Protein AF-A0A3D5ITQ8-F1 (afdb_monomer_lite)

Radius of gyration: 12.28 Å; chains: 1; bounding box: 26×22×28 Å

pLDDT: mean 93.55, std 6.15, range [59.75, 98.12]

Structure (mmCIF, N/CA/C/O backbone):
data_AF-A0A3D5ITQ8-F1
#
_entry.id   AF-A0A3D5ITQ8-F1
#
loop_
_atom_site.group_PDB
_atom_site.id
_atom_site.type_symbol
_atom_site.label_atom_id
_atom_site.label_alt_id
_atom_site.label_comp_id
_atom_site.label_asym_id
_atom_site.label_entity_id
_atom_site.label_seq_id
_atom_site.pdbx_PDB_ins_code
_atom_site.Cartn_x
_atom_site.Cartn_y
_atom_site.Cartn_z
_atom_site.occupancy
_atom_site.B_iso_or_equiv
_atom_site.auth_seq_id
_atom_site.auth_comp_id
_atom_site.auth_asym_id
_atom_site.auth_atom_id
_atom_site.pdbx_PDB_model_num
ATOM 1 N N . MET A 1 1 ? -1.131 -13.987 -5.451 1.00 59.75 1 MET A N 1
ATOM 2 C CA . MET A 1 1 ? 0.047 -13.408 -4.771 1.00 59.75 1 MET A CA 1
ATOM 3 C C . MET A 1 1 ? -0.290 -12.394 -3.662 1.00 59.75 1 MET A C 1
ATOM 5 O O . MET A 1 1 ? 0.617 -11.708 -3.233 1.00 59.75 1 MET A O 1
ATOM 9 N N . GLN A 1 2 ? -1.513 -12.297 -3.102 1.00 78.81 2 GLN A N 1
ATOM 10 C CA . GLN A 1 2 ? -1.790 -11.282 -2.056 1.00 78.81 2 GLN A CA 1
ATOM 11 C C . GLN A 1 2 ? -2.786 -11.754 -0.982 1.00 78.81 2 GLN A C 1
ATOM 13 O O . GLN A 1 2 ? -3.900 -11.250 -0.875 1.00 78.81 2 GLN A O 1
ATOM 18 N N . LYS A 1 3 ? -2.379 -12.715 -0.138 1.00 90.50 3 LYS A N 1
ATOM 19 C CA . LYS A 1 3 ? -3.209 -13.215 0.982 1.00 90.50 3 LYS A CA 1
ATOM 20 C C . LYS A 1 3 ? -3.659 -12.094 1.930 1.00 90.50 3 LYS A C 1
ATOM 22 O O . LYS A 1 3 ? -4.771 -12.129 2.437 1.00 90.50 3 LYS A O 1
ATOM 27 N N . LEU A 1 4 ? -2.831 -11.062 2.106 1.00 91.69 4 LEU A N 1
ATOM 28 C CA . LEU A 1 4 ? -3.159 -9.901 2.937 1.00 91.69 4 LEU A CA 1
ATOM 29 C C . LEU A 1 4 ? -4.381 -9.116 2.432 1.00 91.69 4 LEU A C 1
ATOM 31 O O . LEU A 1 4 ? -5.090 -8.536 3.246 1.00 91.69 4 LEU A O 1
ATOM 35 N N . LYS A 1 5 ? -4.703 -9.141 1.129 1.00 92.06 5 LYS A N 1
ATOM 36 C CA . LYS A 1 5 ? -5.928 -8.498 0.618 1.00 92.06 5 LYS A CA 1
ATOM 37 C C . LYS A 1 5 ? -7.213 -9.173 1.113 1.00 92.06 5 LYS A C 1
ATOM 39 O O . LYS A 1 5 ? -8.253 -8.522 1.140 1.00 92.06 5 LYS A O 1
ATOM 44 N N . GLN A 1 6 ? -7.138 -10.440 1.523 1.00 94.94 6 GLN A N 1
ATOM 45 C CA . GLN A 1 6 ? -8.280 -11.211 2.025 1.00 94.94 6 GLN A CA 1
ATOM 46 C C . GLN A 1 6 ? -8.579 -10.941 3.505 1.00 94.94 6 GLN A C 1
ATOM 48 O O . GLN A 1 6 ? -9.647 -11.307 3.980 1.00 94.94 6 GLN A O 1
ATOM 53 N N . VAL A 1 7 ? -7.655 -10.310 4.237 1.00 95.69 7 VAL A N 1
ATOM 54 C CA . VAL A 1 7 ? -7.870 -9.943 5.642 1.00 95.69 7 VAL A CA 1
ATOM 55 C C . VAL A 1 7 ? -8.933 -8.852 5.718 1.00 95.69 7 VAL A C 1
ATOM 57 O O . VAL A 1 7 ? -8.926 -7.931 4.902 1.00 95.69 7 VAL A O 1
ATOM 60 N N . GLU A 1 8 ? -9.840 -8.941 6.685 1.00 97.94 8 GLU A N 1
ATOM 61 C CA . GLU A 1 8 ? -10.921 -7.970 6.857 1.00 97.94 8 GLU A CA 1
ATOM 62 C C . GLU A 1 8 ? -10.398 -6.549 7.090 1.00 97.94 8 GLU A C 1
ATOM 64 O O . GLU A 1 8 ? -9.416 -6.327 7.798 1.00 97.94 8 GLU A O 1
ATOM 69 N N . ASP A 1 9 ? -11.093 -5.571 6.515 1.00 98.12 9 ASP A N 1
ATOM 70 C CA . ASP A 1 9 ? -10.685 -4.163 6.505 1.00 98.12 9 ASP A CA 1
ATOM 71 C C . ASP A 1 9 ? -10.532 -3.551 7.902 1.00 98.12 9 ASP A C 1
ATOM 73 O O . ASP A 1 9 ? -9.681 -2.681 8.098 1.00 98.12 9 ASP A O 1
ATOM 77 N N . GLY A 1 10 ? -11.326 -4.021 8.868 1.00 97.75 10 GLY A N 1
ATOM 78 C CA . GLY A 1 10 ? -11.317 -3.552 10.254 1.00 97.75 10 GLY A CA 1
ATOM 79 C C . GLY A 1 10 ? -10.154 -4.072 11.100 1.00 97.75 10 GLY A C 1
ATOM 80 O O . GLY A 1 10 ? -9.952 -3.573 12.206 1.00 97.75 10 GLY A O 1
ATOM 81 N N . VAL A 1 11 ? -9.374 -5.043 10.608 1.00 97.44 11 VAL A N 1
ATOM 82 C CA . VAL A 1 11 ? -8.217 -5.568 11.344 1.00 97.44 11 VAL A CA 1
ATOM 83 C C . VAL A 1 11 ? -7.179 -4.464 11.524 1.00 97.44 11 VAL A C 1
ATOM 85 O O . VAL A 1 11 ? -6.750 -3.831 10.558 1.00 97.44 11 VAL A O 1
ATOM 88 N N . LEU A 1 12 ? -6.772 -4.242 12.772 1.00 95.94 12 LEU A N 1
ATOM 89 C CA . LEU A 1 12 ? -5.736 -3.283 13.141 1.00 95.94 12 LEU A CA 1
ATOM 90 C C . LEU A 1 12 ? -4.352 -3.933 13.057 1.00 95.94 12 LEU A C 1
ATOM 92 O O . LEU A 1 12 ? -4.135 -5.032 13.564 1.00 95.94 12 LEU A O 1
ATOM 96 N N . LEU A 1 13 ?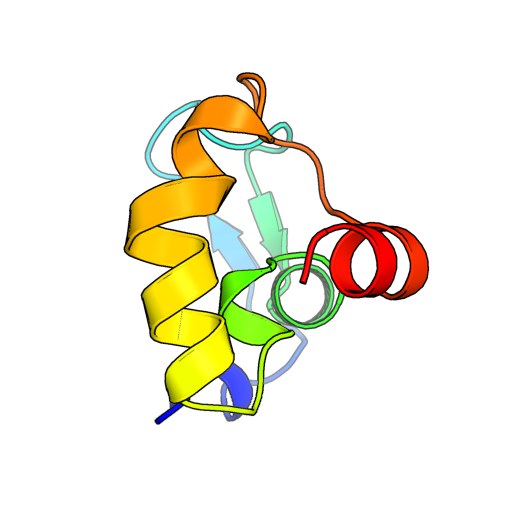 -3.407 -3.222 12.446 1.00 91.94 13 LEU A N 1
ATOM 97 C CA . LEU A 1 13 ? -1.989 -3.553 12.438 1.00 91.94 13 LEU A CA 1
ATOM 98 C C . LEU A 1 13 ? -1.228 -2.541 13.283 1.00 91.94 13 LEU A C 1
ATOM 100 O O . LEU A 1 13 ? -1.337 -1.331 13.064 1.00 91.94 13 LEU A O 1
ATOM 104 N N . HIS A 1 14 ? -0.413 -3.057 14.197 1.00 90.06 14 HIS A N 1
ATOM 105 C CA . HIS A 1 14 ? 0.543 -2.279 14.971 1.00 90.06 14 HIS A CA 1
ATOM 106 C C . HIS A 1 14 ? 1.925 -2.412 14.338 1.00 90.06 14 HIS A C 1
ATOM 108 O O . HIS A 1 14 ? 2.443 -3.518 14.166 1.00 90.06 14 HIS A O 1
ATOM 114 N N . CYS A 1 15 ? 2.511 -1.282 13.961 1.00 79.88 15 CYS A N 1
ATOM 115 C CA . CYS A 1 15 ? 3.848 -1.236 13.396 1.00 79.88 15 CYS A CA 1
ATOM 116 C C . CYS A 1 15 ? 4.853 -1.613 14.491 1.00 79.88 15 CYS A C 1
ATOM 118 O O . CYS A 1 15 ? 4.876 -0.986 15.546 1.00 79.88 15 CYS A O 1
ATOM 120 N N . GLY A 1 16 ? 5.685 -2.627 14.249 1.00 76.75 16 GLY A N 1
ATOM 121 C CA . GLY A 1 16 ? 6.727 -3.007 15.208 1.00 76.75 16 GLY A CA 1
ATOM 122 C C . GLY A 1 16 ? 7.891 -2.011 15.272 1.00 76.75 16 GLY A C 1
ATOM 123 O O . GLY A 1 16 ? 8.627 -2.001 16.251 1.00 76.75 16 GLY A O 1
ATOM 124 N N . HIS A 1 17 ? 8.083 -1.216 14.213 1.00 82.06 17 HIS A N 1
ATOM 125 C CA . HIS A 1 17 ? 9.196 -0.284 14.005 1.00 82.06 17 HIS A CA 1
ATOM 126 C C . HIS A 1 17 ? 8.662 1.051 13.445 1.00 82.06 17 HIS A C 1
ATOM 128 O O . HIS A 1 17 ? 7.594 1.081 12.826 1.00 82.06 17 HIS A O 1
ATOM 134 N N . ASP A 1 18 ? 9.462 2.119 13.532 1.00 83.38 18 ASP A N 1
ATOM 135 C CA . ASP A 1 18 ? 9.123 3.481 13.070 1.00 83.38 18 ASP A CA 1
ATOM 136 C C . ASP A 1 18 ? 9.226 3.673 11.540 1.00 8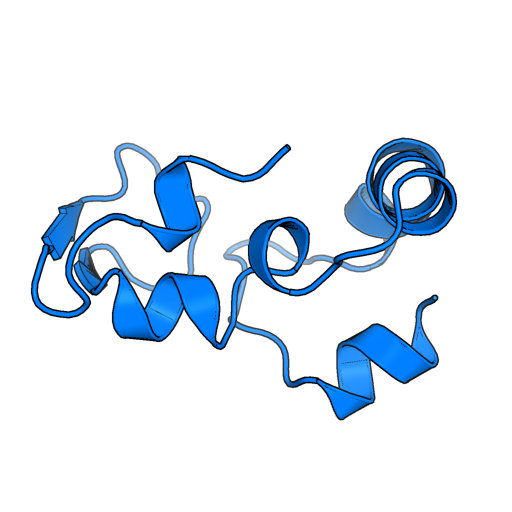3.38 18 ASP A C 1
ATOM 138 O O . ASP A 1 18 ? 9.507 4.760 11.033 1.00 83.38 18 ASP A O 1
ATOM 142 N N . TYR A 1 19 ? 9.014 2.604 10.766 1.00 84.50 19 TYR A N 1
ATOM 143 C CA . TYR A 1 19 ? 9.089 2.665 9.306 1.00 84.50 19 TYR A CA 1
ATOM 144 C C . TYR A 1 19 ? 7.934 3.450 8.687 1.00 84.50 19 TYR A C 1
ATOM 146 O O . TYR A 1 19 ? 8.126 4.075 7.647 1.00 84.50 19 TYR A O 1
ATOM 154 N N . GLY A 1 20 ? 6.745 3.399 9.289 1.00 86.75 20 GLY A N 1
ATOM 155 C CA . GLY A 1 20 ? 5.548 4.088 8.814 1.00 86.75 20 GLY A CA 1
ATOM 156 C C . GLY A 1 20 ? 5.275 5.371 9.591 1.00 86.75 20 GLY A C 1
ATOM 157 O O . GLY A 1 20 ? 5.615 5.487 10.763 1.00 86.75 20 GLY A O 1
ATOM 158 N N . SER A 1 21 ? 4.597 6.326 8.960 1.00 90.56 21 SER A N 1
ATOM 159 C CA . SER A 1 21 ? 4.232 7.602 9.592 1.00 90.56 21 SER A CA 1
ATOM 160 C C . SER A 1 21 ? 3.167 7.502 10.687 1.00 90.56 21 SER A C 1
ATOM 162 O O . SER A 1 21 ? 2.888 8.485 11.374 1.00 90.56 21 SER A O 1
ATOM 164 N N . LYS A 1 22 ? 2.561 6.323 10.855 1.00 91.12 22 LYS A N 1
ATOM 165 C CA . LYS A 1 22 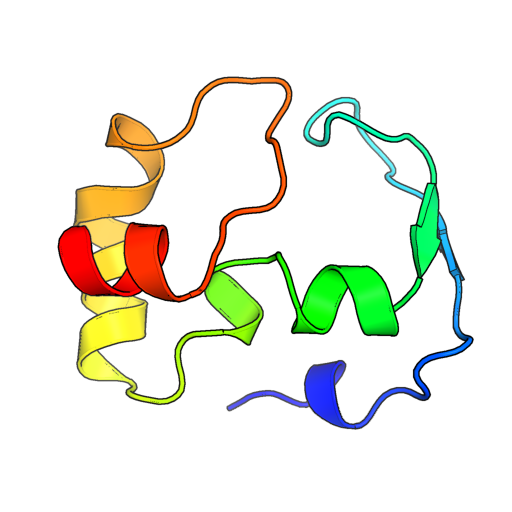? 1.586 6.010 11.899 1.00 91.12 22 LYS A CA 1
ATOM 166 C C . LYS A 1 22 ? 1.979 4.714 12.596 1.00 91.12 22 LYS A C 1
ATOM 168 O O . LYS A 1 22 ? 2.341 3.742 11.941 1.00 91.12 22 LYS A O 1
ATOM 173 N N . ILE A 1 23 ? 1.817 4.691 13.917 1.00 89.69 23 ILE A N 1
ATOM 174 C CA . ILE A 1 23 ? 2.095 3.519 14.764 1.00 89.69 23 ILE A CA 1
ATOM 175 C C . ILE A 1 23 ? 1.035 2.423 14.566 1.00 89.69 23 ILE A C 1
ATOM 177 O O . ILE A 1 23 ? 1.319 1.240 14.715 1.00 89.69 23 ILE A O 1
ATOM 181 N N . THR A 1 24 ? -0.203 2.804 14.238 1.00 93.06 24 THR A N 1
ATOM 182 C CA . THR A 1 24 ? -1.314 1.869 14.006 1.00 93.06 24 THR A CA 1
ATOM 183 C C . THR A 1 24 ? -2.050 2.234 12.722 1.00 93.06 24 THR A C 1
ATOM 185 O O . THR A 1 24 ? -2.286 3.414 12.449 1.00 93.06 24 THR A O 1
ATOM 188 N N . THR A 1 25 ? -2.424 1.220 11.943 1.00 94.75 25 THR A N 1
ATOM 189 C CA . THR A 1 25 ? -3.255 1.361 10.737 1.00 94.75 25 THR A CA 1
ATOM 190 C C . THR A 1 25 ? -4.284 0.241 10.664 1.00 94.75 25 THR A C 1
ATOM 192 O O . THR A 1 25 ? -4.106 -0.795 11.294 1.00 94.75 25 THR A O 1
ATOM 195 N N . THR A 1 26 ? -5.358 0.425 9.902 1.00 97.06 26 THR A N 1
ATOM 196 C CA . THR A 1 26 ? -6.271 -0.673 9.555 1.00 97.06 26 THR A CA 1
ATOM 197 C C . THR A 1 26 ? -5.817 -1.377 8.277 1.00 97.06 26 THR A C 1
ATOM 199 O O . THR A 1 26 ? -5.106 -0.796 7.450 1.00 97.06 26 THR A O 1
ATOM 202 N N . MET A 1 27 ? -6.275 -2.609 8.057 1.00 97.00 27 MET A N 1
ATOM 203 C CA . MET A 1 27 ? -6.081 -3.293 6.778 1.00 97.00 27 MET A CA 1
ATOM 204 C C . MET A 1 27 ? -6.685 -2.507 5.613 1.00 97.00 27 MET A C 1
ATOM 206 O O . MET A 1 27 ? -6.083 -2.488 4.543 1.00 97.00 27 MET A O 1
ATOM 210 N N . ALA A 1 28 ? -7.804 -1.801 5.819 1.00 97.69 28 ALA A N 1
ATOM 211 C CA . ALA A 1 28 ? -8.366 -0.902 4.807 1.00 97.69 28 ALA A CA 1
ATOM 212 C C . ALA A 1 28 ? -7.341 0.157 4.360 1.00 97.69 28 ALA A C 1
ATOM 214 O O . ALA A 1 28 ? -7.098 0.337 3.169 1.00 97.69 28 ALA A O 1
ATOM 215 N N . GLN A 1 29 ? -6.680 0.807 5.326 1.00 96.88 29 GLN A N 1
ATOM 216 C CA . GLN A 1 29 ? -5.657 1.825 5.068 1.00 96.88 29 GLN A CA 1
ATOM 217 C C . GLN A 1 29 ? -4.409 1.239 4.399 1.00 96.88 29 GLN A C 1
ATOM 219 O O . GLN A 1 29 ? -3.804 1.891 3.550 1.00 96.88 29 GLN A O 1
ATOM 224 N N . GLN A 1 30 ? -4.022 0.011 4.762 1.00 95.50 30 GLN A N 1
ATOM 225 C CA . GLN A 1 30 ? -2.926 -0.692 4.096 1.00 95.50 30 GLN A CA 1
ATOM 226 C C . GLN A 1 30 ? -3.282 -1.006 2.637 1.00 95.50 30 GLN A C 1
ATOM 228 O O . GLN A 1 30 ? -2.503 -0.687 1.746 1.00 95.50 30 GLN A O 1
ATOM 233 N N . LYS A 1 31 ? -4.470 -1.552 2.359 1.00 96.38 31 LYS A N 1
ATOM 234 C CA . LYS A 1 31 ? -4.912 -1.859 0.987 1.00 96.38 31 LYS A CA 1
ATOM 235 C C . LYS A 1 31 ? -4.993 -0.613 0.100 1.00 96.38 31 LYS A C 1
ATOM 237 O O . LYS A 1 31 ? -4.719 -0.711 -1.088 1.00 96.38 31 LYS A O 1
ATOM 242 N N . SER A 1 32 ? -5.341 0.543 0.670 1.00 96.81 32 SER A N 1
ATOM 243 C CA . SER A 1 32 ? -5.503 1.791 -0.083 1.00 96.81 32 SER A CA 1
ATOM 244 C C . SER A 1 32 ? -4.239 2.649 -0.195 1.00 96.81 32 SER A C 1
ATOM 246 O O . SER A 1 32 ? -4.290 3.679 -0.860 1.00 96.81 32 SER A O 1
ATOM 248 N N . GLY A 1 33 ? -3.154 2.317 0.514 1.00 96.12 33 GLY A N 1
ATOM 249 C CA . GLY A 1 33 ? -1.986 3.203 0.612 1.00 96.12 33 GLY A CA 1
ATOM 250 C C . GLY A 1 33 ? -0.623 2.519 0.677 1.00 96.12 33 GLY A C 1
ATOM 251 O O . GLY A 1 33 ? 0.395 3.213 0.622 1.00 96.12 33 GLY A O 1
ATOM 252 N N . ASN A 1 34 ? -0.573 1.192 0.806 1.00 95.12 34 ASN A N 1
ATOM 253 C CA . ASN A 1 34 ? 0.659 0.415 0.740 1.00 95.12 34 ASN A CA 1
ATOM 254 C C . ASN A 1 34 ? 0.919 -0.006 -0.718 1.00 95.12 34 ASN A C 1
ATOM 256 O O . ASN A 1 34 ? 0.178 -0.849 -1.227 1.00 95.12 34 ASN A O 1
ATOM 260 N N . PRO A 1 35 ? 1.987 0.494 -1.371 1.00 96.12 35 PRO A N 1
ATOM 261 C CA . PRO A 1 35 ? 2.296 0.168 -2.763 1.00 96.12 35 PRO A CA 1
ATOM 262 C C . PRO A 1 35 ? 2.319 -1.340 -3.047 1.00 96.12 35 PRO A C 1
ATOM 264 O O . PRO A 1 35 ? 1.770 -1.795 -4.044 1.00 96.12 35 PRO A O 1
ATOM 267 N N . PHE A 1 36 ? 2.864 -2.148 -2.131 1.00 95.38 36 PHE A N 1
ATOM 268 C CA . PHE A 1 36 ? 2.958 -3.604 -2.300 1.00 95.38 36 PHE A CA 1
ATOM 269 C C . PHE A 1 36 ? 1.597 -4.313 -2.317 1.00 95.38 36 PHE A C 1
ATOM 271 O O . PHE A 1 36 ? 1.488 -5.431 -2.820 1.00 95.38 36 PHE A O 1
ATOM 278 N N . LEU A 1 37 ? 0.567 -3.680 -1.752 1.00 96.06 37 LEU A N 1
ATOM 279 C CA . LEU A 1 37 ? -0.815 -4.154 -1.791 1.00 96.06 37 LEU A CA 1
ATOM 280 C C . LEU A 1 37 ? -1.641 -3.452 -2.872 1.00 96.06 37 LEU A C 1
ATOM 282 O O . LEU A 1 37 ? -2.781 -3.835 -3.082 1.00 96.06 37 LEU A O 1
ATOM 286 N N . MET A 1 38 ? -1.102 -2.450 -3.559 1.00 96.69 38 MET A N 1
ATOM 287 C CA . MET A 1 38 ? -1.794 -1.741 -4.640 1.00 96.69 38 MET A CA 1
ATOM 288 C C . MET A 1 38 ? -1.365 -2.237 -6.027 1.00 96.69 38 MET A C 1
ATOM 290 O O . MET A 1 38 ? -2.105 -2.068 -6.986 1.00 96.69 38 MET A O 1
ATOM 294 N N . ILE A 1 39 ? -0.202 -2.887 -6.137 1.00 96.56 39 ILE A N 1
ATOM 2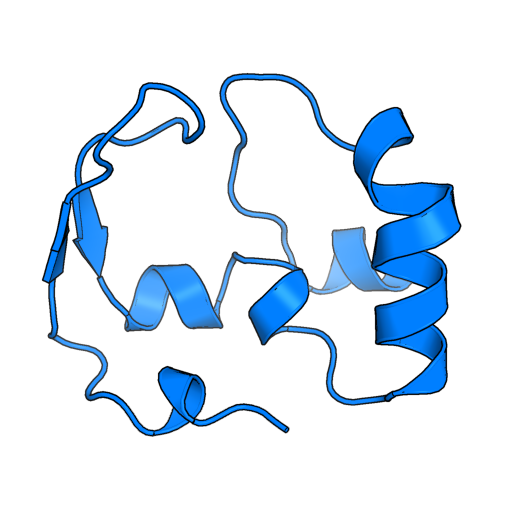95 C CA . ILE A 1 39 ? 0.289 -3.474 -7.390 1.00 96.56 39 ILE A CA 1
ATOM 296 C C . ILE A 1 39 ? -0.306 -4.873 -7.583 1.00 96.56 39 ILE A C 1
ATOM 298 O O . ILE A 1 39 ? -0.119 -5.741 -6.731 1.00 96.56 39 ILE A O 1
ATOM 302 N N . ASP A 1 40 ? -0.996 -5.101 -8.702 1.00 93.50 40 ASP A N 1
ATOM 303 C CA . ASP A 1 40 ? -1.605 -6.398 -9.044 1.00 93.50 40 ASP A CA 1
ATOM 304 C C . ASP A 1 40 ? -0.825 -7.192 -10.108 1.00 93.50 40 ASP A C 1
ATOM 306 O O . ASP A 1 40 ? -0.994 -8.408 -10.215 1.00 93.50 40 ASP A O 1
ATOM 310 N N . ASN A 1 41 ? 0.049 -6.529 -10.871 1.00 94.62 41 ASN A N 1
ATOM 311 C CA . ASN A 1 41 ? 0.899 -7.156 -11.881 1.00 94.62 41 ASN A CA 1
ATOM 312 C C . ASN A 1 41 ? 2.234 -7.624 -11.267 1.00 94.62 41 ASN A C 1
ATOM 314 O O . ASN A 1 41 ? 2.875 -6.893 -10.512 1.00 94.62 41 ASN A O 1
ATOM 318 N N . GLU A 1 42 ? 2.654 -8.852 -11.582 1.00 95.19 42 GLU A N 1
ATOM 319 C CA . GLU A 1 42 ? 3.874 -9.448 -11.021 1.00 95.19 42 GLU A CA 1
ATOM 320 C C . GLU A 1 42 ? 5.155 -8.737 -11.481 1.00 95.19 42 GLU A C 1
ATOM 322 O O . GLU A 1 42 ? 6.015 -8.443 -10.650 1.00 95.19 42 GLU A O 1
ATOM 327 N N . ASP A 1 43 ? 5.261 -8.394 -12.764 1.00 97.06 43 ASP A N 1
ATOM 328 C CA . ASP A 1 43 ? 6.430 -7.703 -13.317 1.00 97.06 43 ASP A CA 1
ATOM 329 C C . ASP A 1 43 ? 6.585 -6.304 -12.707 1.00 97.06 43 ASP A C 1
ATOM 331 O O . ASP A 1 43 ? 7.686 -5.908 -12.312 1.00 97.06 43 ASP A O 1
ATOM 335 N N . ASP A 1 44 ? 5.476 -5.578 -12.540 1.00 97.25 44 ASP A N 1
ATOM 336 C CA . ASP A 1 44 ? 5.475 -4.278 -11.867 1.00 97.25 44 ASP A CA 1
ATOM 337 C C . ASP A 1 44 ? 5.837 -4.398 -10.390 1.00 97.25 44 ASP A C 1
ATOM 339 O O . ASP A 1 44 ? 6.580 -3.565 -9.872 1.00 97.25 44 ASP A O 1
ATOM 343 N N . PHE A 1 45 ? 5.381 -5.451 -9.707 1.00 96.69 45 PHE A N 1
ATOM 344 C CA . PHE A 1 45 ? 5.745 -5.691 -8.313 1.00 96.69 45 PHE A CA 1
ATOM 345 C C . PHE A 1 45 ? 7.255 -5.918 -8.177 1.00 96.69 45 PHE A C 1
ATOM 347 O O . PHE A 1 45 ? 7.907 -5.310 -7.319 1.00 96.69 45 PHE A O 1
ATOM 354 N N . VAL A 1 46 ? 7.819 -6.767 -9.041 1.00 97.00 46 VAL A N 1
ATOM 355 C CA . VAL A 1 46 ? 9.254 -7.079 -9.065 1.00 97.00 46 VAL A CA 1
ATOM 356 C C . VAL A 1 46 ? 10.067 -5.825 -9.385 1.00 97.00 46 VAL A C 1
ATOM 358 O O . VAL A 1 46 ? 11.016 -5.507 -8.661 1.00 97.00 46 VAL A O 1
ATOM 361 N N . ARG A 1 47 ? 9.674 -5.066 -10.414 1.00 98.00 47 ARG A N 1
ATOM 362 C CA . ARG A 1 47 ? 10.334 -3.812 -10.798 1.00 98.00 47 ARG A CA 1
ATOM 363 C C . ARG A 1 47 ? 10.253 -2.767 -9.689 1.00 98.00 47 ARG A C 1
ATOM 365 O O . ARG A 1 47 ? 11.270 -2.155 -9.352 1.00 98.00 47 ARG A O 1
ATOM 372 N N . TYR A 1 48 ? 9.080 -2.608 -9.077 1.00 97.81 48 TYR A N 1
ATOM 373 C CA . TYR A 1 48 ? 8.880 -1.685 -7.970 1.00 97.81 48 TYR A CA 1
ATOM 374 C C . TYR A 1 48 ? 9.804 -2.019 -6.802 1.00 97.81 48 TYR A C 1
ATOM 376 O O . TYR A 1 48 ? 10.549 -1.154 -6.339 1.00 97.81 48 TYR A O 1
ATOM 384 N N . ARG A 1 49 ? 9.827 -3.286 -6.366 1.00 96.56 49 ARG A N 1
ATOM 385 C CA . ARG A 1 49 ? 10.663 -3.716 -5.241 1.00 96.56 49 ARG A CA 1
ATOM 386 C C . ARG A 1 49 ? 12.157 -3.561 -5.524 1.00 96.56 49 ARG A C 1
ATOM 388 O O . ARG A 1 49 ? 12.878 -3.141 -4.620 1.00 96.56 49 ARG A O 1
ATOM 395 N N . ASN A 1 50 ? 12.613 -3.932 -6.719 1.00 97.19 50 ASN A N 1
ATOM 396 C CA . ASN A 1 50 ? 14.043 -4.053 -7.014 1.00 97.19 50 ASN A CA 1
ATOM 397 C C . ASN A 1 50 ? 14.693 -2.749 -7.488 1.00 97.19 50 ASN A C 1
ATOM 399 O O . ASN A 1 50 ? 15.907 -2.607 -7.354 1.00 97.19 50 ASN A O 1
ATOM 403 N N . HIS A 1 51 ? 13.919 -1.817 -8.052 1.00 97.56 51 HIS A N 1
ATOM 404 C CA . HIS A 1 51 ? 14.489 -0.648 -8.727 1.00 97.56 51 HIS A CA 1
ATOM 405 C C . HIS A 1 51 ? 13.881 0.694 -8.308 1.00 97.56 51 HIS A C 1
ATOM 407 O O . HIS A 1 51 ? 14.566 1.707 -8.411 1.00 97.56 51 HIS A O 1
ATOM 413 N N . ILE A 1 52 ? 12.630 0.731 -7.834 1.00 97.62 52 ILE A N 1
ATOM 414 C CA . ILE A 1 52 ? 11.908 1.998 -7.610 1.00 97.62 52 ILE A CA 1
ATOM 415 C C . ILE A 1 52 ? 11.737 2.309 -6.119 1.00 97.62 52 ILE A C 1
ATOM 417 O O . ILE A 1 52 ? 11.907 3.455 -5.704 1.00 97.62 52 ILE A O 1
ATOM 421 N N . HIS A 1 53 ? 11.398 1.315 -5.294 1.00 96.50 53 HIS A N 1
ATOM 422 C CA . HIS A 1 53 ? 10.998 1.511 -3.898 1.00 96.50 53 HIS A CA 1
ATOM 423 C C . HIS A 1 53 ? 12.036 2.300 -3.088 1.00 96.50 53 HIS A C 1
ATOM 425 O O . HIS A 1 53 ? 11.702 3.319 -2.489 1.00 96.50 53 HIS A O 1
ATOM 431 N N . ASP A 1 54 ? 13.300 1.876 -3.118 1.00 94.62 54 ASP A N 1
ATOM 432 C CA . ASP A 1 54 ? 14.341 2.454 -2.259 1.00 94.62 54 ASP A CA 1
ATOM 433 C C . ASP A 1 54 ? 14.703 3.899 -2.650 1.00 94.62 54 ASP A C 1
ATOM 435 O O . ASP A 1 54 ? 15.170 4.661 -1.808 1.00 94.62 54 ASP A O 1
ATOM 439 N N . GLY A 1 55 ? 14.446 4.299 -3.902 1.00 95.38 55 GLY A N 1
ATOM 440 C CA . GLY A 1 55 ? 14.670 5.666 -4.390 1.00 95.38 55 GLY A CA 1
ATOM 441 C C . GLY A 1 55 ? 13.438 6.577 -4.344 1.00 95.38 55 GLY A C 1
ATOM 442 O O . GLY A 1 55 ? 13.578 7.794 -4.408 1.00 95.38 55 GLY A O 1
ATOM 443 N N . SER A 1 56 ? 12.232 6.011 -4.240 1.00 94.25 56 SER A N 1
ATOM 444 C CA . SER A 1 56 ? 10.962 6.762 -4.286 1.00 94.25 56 SER A CA 1
ATOM 445 C C . SER A 1 56 ? 10.337 7.012 -2.912 1.00 94.25 56 SER A C 1
ATOM 447 O O . SER A 1 56 ? 9.334 7.721 -2.806 1.00 94.25 56 SER A O 1
ATOM 449 N N . ARG A 1 57 ? 10.891 6.420 -1.848 1.00 93.12 57 ARG A N 1
ATOM 450 C CA . ARG A 1 57 ? 10.305 6.428 -0.503 1.00 93.12 57 ARG A CA 1
ATOM 451 C C . ARG A 1 57 ? 11.229 7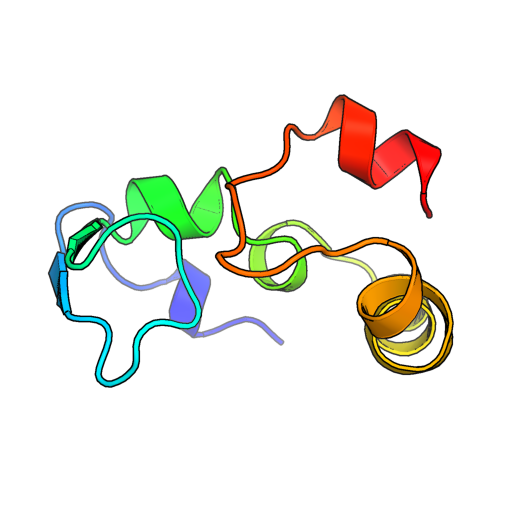.127 0.488 1.00 93.12 57 ARG A C 1
ATOM 453 O O . ARG A 1 57 ? 12.417 6.836 0.557 1.00 93.12 57 ARG A O 1
ATOM 460 N N . THR A 1 58 ? 10.646 7.980 1.324 1.00 92.56 58 THR A N 1
ATOM 461 C CA . THR A 1 58 ? 11.340 8.641 2.437 1.00 92.56 58 THR A CA 1
ATOM 462 C C . THR A 1 58 ? 10.768 8.155 3.762 1.00 92.56 58 THR A C 1
ATOM 464 O O . THR A 1 58 ? 9.555 7.974 3.885 1.00 92.56 58 THR A O 1
ATOM 467 N N . TYR A 1 59 ? 11.635 7.949 4.754 1.00 89.88 59 TYR A N 1
ATOM 468 C CA . TYR A 1 59 ? 11.230 7.580 6.109 1.00 89.88 59 TYR A CA 1
ATOM 469 C C . TYR A 1 59 ? 10.875 8.820 6.957 1.00 89.88 59 TYR A C 1
ATOM 471 O O . TYR A 1 59 ? 11.588 9.821 6.873 1.00 89.88 59 TYR A O 1
ATOM 479 N N . PRO A 1 60 ? 9.826 8.760 7.802 1.00 92.19 60 PRO A N 1
ATOM 480 C CA . PRO A 1 60 ? 8.865 7.665 7.916 1.00 92.19 60 PRO A CA 1
ATOM 481 C C . PRO A 1 60 ? 7.907 7.631 6.716 1.00 92.19 60 PRO A C 1
ATOM 483 O O . PRO A 1 60 ? 7.398 8.654 6.254 1.00 92.19 60 PRO A O 1
ATOM 486 N N . MET A 1 61 ? 7.649 6.424 6.223 1.00 92.44 61 MET A N 1
ATOM 487 C CA . MET A 1 61 ? 6.892 6.189 5.005 1.00 92.44 61 MET A CA 1
ATOM 488 C C . MET A 1 61 ? 5.428 6.609 5.136 1.00 92.44 61 MET A C 1
ATOM 490 O O . MET A 1 61 ? 4.714 6.176 6.043 1.00 92.44 61 MET A O 1
ATOM 494 N N . GLN A 1 62 ? 4.970 7.400 4.168 1.00 95.06 62 GLN A N 1
ATOM 495 C CA . GLN A 1 62 ? 3.578 7.822 4.030 1.00 95.06 62 GLN A CA 1
ATOM 496 C C . GLN A 1 62 ? 2.786 6.864 3.119 1.00 95.06 62 GLN A C 1
ATOM 498 O O . GLN A 1 62 ? 3.379 6.171 2.276 1.00 95.06 62 GLN A O 1
ATOM 503 N N . PRO A 1 63 ? 1.448 6.808 3.254 1.00 95.88 63 PRO A N 1
ATOM 504 C CA . PRO A 1 63 ? 0.606 6.180 2.240 1.00 95.88 63 PRO A CA 1
ATOM 505 C C . PRO A 1 63 ? 0.757 6.906 0.895 1.00 95.88 63 PRO A C 1
ATOM 507 O O . PRO A 1 63 ? 0.982 8.116 0.862 1.00 95.88 63 PRO A O 1
ATOM 510 N N . VAL A 1 64 ? 0.628 6.172 -0.210 1.00 97.19 64 VAL A N 1
ATOM 511 C CA . VAL A 1 64 ? 0.598 6.749 -1.568 1.00 97.19 64 VAL A CA 1
ATOM 512 C C . VAL A 1 64 ? -0.811 6.727 -2.137 1.00 97.19 64 VAL A C 1
ATOM 514 O O . VAL A 1 64 ? -1.619 5.879 -1.770 1.00 97.19 64 VAL A O 1
ATOM 517 N N . SER A 1 65 ? -1.103 7.655 -3.046 1.00 97.69 65 SER A N 1
ATOM 518 C CA . SER A 1 65 ? -2.296 7.568 -3.886 1.00 97.69 65 SER A CA 1
ATOM 519 C C . SER A 1 65 ? -2.054 6.619 -5.060 1.00 97.69 65 SER A C 1
ATOM 521 O O . SER A 1 65 ? -0.912 6.429 -5.481 1.00 97.69 65 SER A O 1
ATOM 523 N N . GLN A 1 66 ? -3.133 6.073 -5.630 1.00 97.25 66 GLN A N 1
ATOM 524 C CA . GLN A 1 66 ? -3.045 5.257 -6.845 1.00 97.25 66 GLN A CA 1
ATOM 525 C C . GLN A 1 66 ? -2.376 6.036 -7.983 1.00 97.25 66 GLN A C 1
ATOM 527 O O . GLN A 1 66 ? -1.424 5.555 -8.574 1.00 97.25 66 GLN A O 1
ATOM 532 N N . 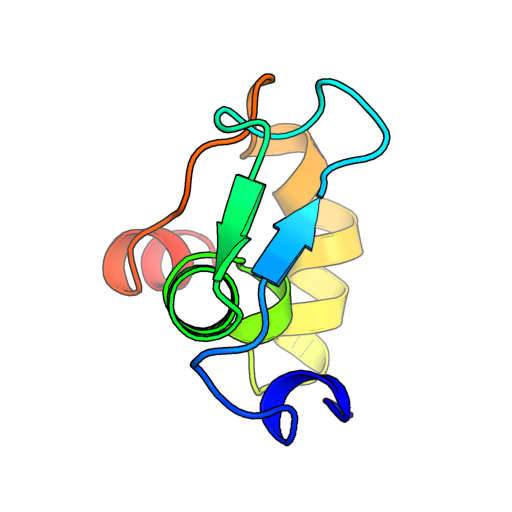GLN A 1 67 ? -2.772 7.295 -8.188 1.00 98.12 67 GLN A N 1
ATOM 533 C CA . GLN A 1 67 ? -2.177 8.163 -9.207 1.00 98.12 67 GLN A CA 1
ATOM 534 C C . GLN A 1 67 ? -0.660 8.348 -9.035 1.00 98.12 67 GLN A C 1
ATOM 536 O O . GLN A 1 67 ? 0.070 8.369 -10.021 1.00 98.12 67 GLN A O 1
ATOM 541 N N . ALA A 1 68 ? -0.175 8.508 -7.799 1.00 97.19 68 ALA A N 1
ATOM 542 C CA . ALA A 1 68 ? 1.257 8.656 -7.545 1.00 97.19 68 ALA A CA 1
ATOM 543 C C . ALA A 1 68 ? 2.021 7.350 -7.799 1.00 97.19 68 ALA A C 1
ATOM 545 O O . ALA A 1 68 ? 3.162 7.393 -8.245 1.00 97.19 68 ALA A O 1
ATOM 546 N N . LEU A 1 69 ? 1.397 6.202 -7.520 1.00 97.19 69 LEU A N 1
ATOM 547 C CA . LEU A 1 69 ? 1.967 4.894 -7.818 1.00 97.19 69 LEU A CA 1
ATOM 548 C C . LEU A 1 69 ? 2.012 4.636 -9.329 1.00 97.19 69 LEU A C 1
ATOM 550 O O . LEU A 1 69 ? 3.061 4.257 -9.835 1.00 97.19 69 LEU A O 1
ATOM 554 N N . ASP A 1 70 ? 0.927 4.922 -10.047 1.00 96.94 70 ASP A N 1
ATOM 555 C CA . ASP A 1 70 ? 0.842 4.760 -11.505 1.00 96.94 70 ASP A CA 1
ATOM 556 C C . ASP A 1 70 ? 1.844 5.658 -12.248 1.00 96.94 70 ASP A C 1
ATOM 558 O O . ASP A 1 70 ? 2.308 5.309 -13.322 1.00 96.94 70 ASP A O 1
ATOM 562 N N . ALA A 1 71 ? 2.202 6.816 -11.684 1.00 97.00 71 ALA A N 1
ATOM 563 C CA . ALA A 1 71 ? 3.231 7.688 -12.252 1.00 97.00 71 ALA A CA 1
ATOM 564 C C . ALA A 1 71 ? 4.670 7.180 -12.020 1.00 97.00 71 ALA A C 1
ATOM 566 O O . ALA A 1 71 ? 5.603 7.698 -12.636 1.00 97.00 71 ALA A O 1
ATOM 567 N N . LEU A 1 72 ? 4.863 6.229 -11.098 1.00 94.62 72 LEU A N 1
ATOM 568 C CA . LEU A 1 72 ? 6.165 5.645 -10.756 1.00 94.62 72 LEU A CA 1
ATOM 569 C C . LEU A 1 72 ? 6.433 4.319 -11.474 1.00 94.62 72 LEU A C 1
ATOM 571 O O . LEU A 1 72 ? 7.600 3.993 -11.700 1.00 94.62 72 LEU A O 1
ATOM 575 N N . LEU A 1 73 ? 5.380 3.550 -11.759 1.00 93.56 73 LEU A N 1
ATOM 576 C CA . LEU A 1 73 ? 5.435 2.305 -12.525 1.00 93.56 73 LEU A CA 1
ATOM 577 C C . LEU A 1 73 ? 5.505 2.647 -14.019 1.00 93.56 73 LEU A C 1
ATOM 579 O O . LEU A 1 73 ? 6.478 2.218 -14.677 1.00 93.56 73 LEU A O 1
#

Sequence (73 aa):
MQKLKQVEDGVLLHCGHDYGSKITTTMAQQKSGNPFLMIDNEDDFVRYRNHIHDGSRTYPMQPVSQQALDALL

Foldseek 3Di:
DCPLLVDDQADKDADPDQQAPDRIDGSVQCCAFPLCNVDPDPVLNVCCVPPNVVPPADPSGYGDHPVVSVVRD

Secondary structure (DSSP, 8-state):
--GGGGS-TT-EEE-SSTTBSSSEEEHHHHHHH-HHHH---HHHHHHIIIIIHHHH--SSBPP--HHHHHTT-